Protein AF-A0A2G8JQ58-F1 (afdb_monomer)

Mean predicted aligned error: 10.01 Å

Sequence (78 aa):
MLLPLLWLIMSSEDAAAQTIVYCATEKRLKNGEVYFDCRPSKYVSHLVDDDVIREKLWDVSLEVTQLNHRKNGKTITS

Organism: Stichopus japonicus (NCBI:txid307972)

pLDDT: mean 81.67, std 15.2, range [37.16, 96.19]

Structure (mmCIF, N/CA/C/O backbone):
data_AF-A0A2G8JQ58-F1
#
_entry.id   AF-A0A2G8JQ58-F1
#
loop_
_atom_site.group_PDB
_atom_site.id
_atom_site.type_symbol
_atom_site.label_atom_id
_atom_site.label_alt_id
_atom_site.label_comp_id
_atom_site.label_asym_id
_atom_site.label_entity_id
_atom_site.label_seq_id
_atom_site.pdbx_PDB_ins_code
_atom_site.Cartn_x
_atom_site.Cartn_y
_atom_site.Cartn_z
_atom_site.occupancy
_atom_site.B_iso_or_equiv
_atom_site.auth_seq_id
_atom_site.auth_comp_id
_atom_site.auth_asym_id
_atom_site.auth_atom_id
_atom_site.pdbx_PDB_model_num
ATOM 1 N N . MET A 1 1 ? 8.946 30.167 -14.007 1.00 58.38 1 MET A N 1
ATOM 2 C CA . MET A 1 1 ? 10.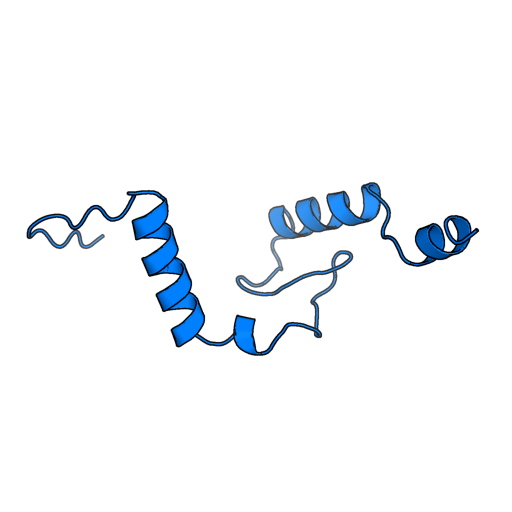014 29.469 -14.756 1.00 58.38 1 MET A CA 1
ATOM 3 C C . MET A 1 1 ? 10.621 28.337 -13.913 1.00 58.38 1 MET A C 1
ATOM 5 O O . MET A 1 1 ? 11.800 28.372 -13.609 1.00 58.38 1 MET A O 1
ATOM 9 N N . LEU A 1 2 ? 9.814 27.347 -13.503 1.00 70.06 2 LEU A N 1
ATOM 10 C CA . LEU A 1 2 ? 10.263 26.165 -12.730 1.00 70.06 2 LEU A CA 1
ATOM 11 C C . LEU A 1 2 ? 9.827 24.828 -13.367 1.00 70.06 2 LEU A C 1
ATOM 13 O O . LEU A 1 2 ? 10.310 23.778 -12.961 1.00 70.06 2 LEU A O 1
ATOM 17 N N . LEU A 1 3 ? 8.966 24.861 -14.396 1.00 72.75 3 LEU A N 1
ATOM 18 C CA . LEU A 1 3 ? 8.479 23.671 -15.106 1.00 72.75 3 LEU A CA 1
ATOM 19 C C . LEU A 1 3 ? 9.574 22.697 -15.592 1.00 72.75 3 LEU A C 1
ATOM 21 O O . LEU A 1 3 ? 9.381 21.500 -15.399 1.00 72.75 3 LEU A O 1
ATOM 25 N N . PRO A 1 4 ? 10.713 23.133 -16.173 1.00 76.00 4 PRO A N 1
ATOM 26 C CA . PRO A 1 4 ? 11.722 22.175 -16.630 1.00 76.00 4 PRO A CA 1
ATOM 27 C C . PRO A 1 4 ? 12.433 21.450 -15.475 1.00 76.00 4 PRO A C 1
ATOM 29 O O . PRO A 1 4 ? 12.888 20.329 -15.666 1.00 76.00 4 PRO A O 1
ATOM 32 N N . LEU A 1 5 ? 12.495 22.043 -14.272 1.00 75.44 5 LEU A N 1
ATOM 33 C CA . LEU A 1 5 ? 13.032 21.361 -13.087 1.00 75.44 5 LEU A CA 1
ATOM 34 C C . LEU A 1 5 ? 12.040 20.350 -12.500 1.00 75.44 5 LEU A C 1
ATOM 36 O O . LEU A 1 5 ? 12.464 19.315 -11.997 1.00 75.44 5 LEU A O 1
ATOM 40 N N . LEU A 1 6 ? 10.732 20.619 -12.584 1.00 68.94 6 LEU A N 1
ATOM 41 C CA . LEU A 1 6 ? 9.698 19.682 -12.127 1.00 68.94 6 LEU A CA 1
ATOM 42 C C . LEU A 1 6 ? 9.709 18.388 -12.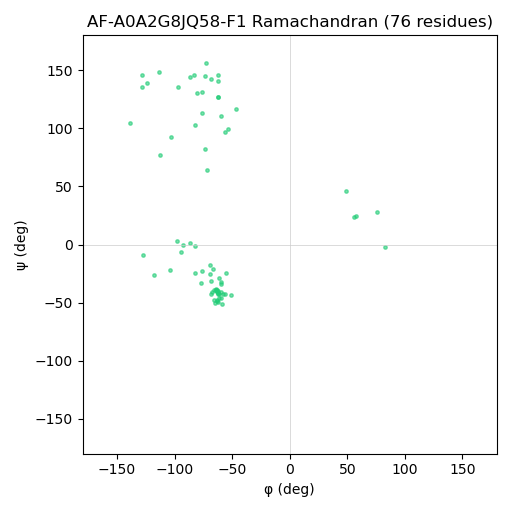947 1.00 68.94 6 LEU A C 1
ATOM 44 O O . LEU A 1 6 ? 9.580 17.310 -12.379 1.00 68.94 6 LEU A O 1
ATOM 48 N N . TRP A 1 7 ? 9.951 18.485 -14.257 1.00 69.19 7 TRP A N 1
ATOM 49 C CA . TRP A 1 7 ? 10.060 17.319 -15.138 1.00 69.19 7 TRP A CA 1
ATOM 50 C C . TRP A 1 7 ? 11.207 16.367 -14.758 1.00 69.19 7 TRP A C 1
ATOM 52 O O . TRP A 1 7 ? 11.094 15.168 -14.967 1.00 69.19 7 TRP A O 1
ATOM 62 N N . LEU A 1 8 ? 12.285 16.876 -14.149 1.00 68.06 8 LEU A N 1
ATOM 63 C CA . LEU A 1 8 ? 13.418 16.053 -13.708 1.00 68.06 8 LEU A CA 1
ATOM 64 C C . LEU A 1 8 ? 13.122 15.257 -12.421 1.00 68.06 8 LEU A C 1
ATOM 66 O O . LEU A 1 8 ? 13.798 14.273 -12.137 1.00 68.06 8 LEU A O 1
ATOM 70 N N . ILE A 1 9 ? 12.158 15.716 -11.618 1.00 71.62 9 ILE A N 1
ATOM 71 C CA . ILE A 1 9 ? 11.835 15.148 -10.297 1.00 71.62 9 ILE A CA 1
ATOM 72 C C . ILE A 1 9 ? 10.549 14.309 -10.358 1.00 71.62 9 ILE A C 1
ATOM 74 O O . ILE A 1 9 ? 10.326 13.448 -9.510 1.00 71.62 9 ILE A O 1
ATOM 78 N N . MET A 1 10 ? 9.693 14.539 -11.354 1.00 73.06 10 MET A N 1
ATOM 79 C CA . MET A 1 10 ? 8.471 13.767 -11.550 1.00 73.06 10 MET A CA 1
ATOM 80 C C . MET A 1 10 ? 8.755 12.430 -12.242 1.00 73.06 10 MET A C 1
ATOM 82 O O . MET A 1 10 ? 9.376 12.390 -13.301 1.00 73.06 10 MET A O 1
ATOM 86 N N . SER A 1 11 ? 8.238 11.339 -11.675 1.00 72.00 11 SER A N 1
ATOM 87 C CA . SER A 1 11 ? 8.184 10.043 -12.360 1.00 72.00 11 SER A CA 1
ATOM 88 C C . SER A 1 11 ? 7.314 10.129 -13.618 1.00 72.00 11 SER A C 1
ATOM 90 O O . SER A 1 11 ? 6.310 10.846 -13.642 1.00 72.00 11 SER A O 1
ATOM 92 N N . SER A 1 12 ? 7.683 9.377 -14.658 1.00 83.31 12 SER A N 1
ATOM 93 C CA . SER A 1 12 ? 6.857 9.233 -15.860 1.00 83.31 12 SER A CA 1
ATOM 94 C C . SER A 1 12 ? 5.621 8.366 -15.597 1.00 83.31 12 SER A C 1
ATOM 96 O O . SER A 1 12 ? 5.614 7.513 -14.705 1.00 83.31 12 SER A O 1
ATOM 98 N N . GLU A 1 13 ? 4.580 8.560 -16.410 1.00 85.31 13 GLU A N 1
ATOM 99 C CA . GLU A 1 13 ? 3.351 7.753 -16.372 1.00 85.31 13 GLU A CA 1
ATOM 100 C C . GLU A 1 13 ? 3.659 6.259 -16.546 1.00 85.31 13 GLU A C 1
ATOM 102 O O . GLU A 1 13 ? 3.158 5.426 -15.789 1.00 85.31 13 GLU A O 1
ATOM 107 N N . ASP A 1 14 ? 4.564 5.933 -17.472 1.00 86.12 14 ASP A N 1
ATOM 108 C CA . ASP A 1 14 ? 5.006 4.563 -17.733 1.00 86.12 14 ASP A CA 1
ATOM 109 C C . ASP A 1 14 ? 5.670 3.920 -16.507 1.00 86.12 14 ASP A C 1
ATOM 111 O O . ASP A 1 14 ? 5.377 2.769 -16.179 1.00 86.12 14 ASP A O 1
ATOM 115 N N . ALA A 1 15 ? 6.527 4.656 -15.789 1.00 85.19 15 ALA A N 1
ATOM 116 C CA . ALA A 1 15 ? 7.203 4.147 -14.593 1.00 85.19 15 ALA A CA 1
ATOM 117 C C . ALA A 1 15 ? 6.209 3.863 -13.450 1.00 85.19 15 ALA A C 1
ATOM 119 O O . ALA A 1 15 ? 6.304 2.840 -12.757 1.00 85.19 15 ALA A O 1
ATOM 120 N N . ALA A 1 16 ? 5.207 4.734 -13.287 1.00 83.94 16 ALA A N 1
ATOM 121 C CA . ALA A 1 16 ? 4.137 4.537 -12.314 1.00 83.94 16 ALA A CA 1
ATOM 122 C C . ALA A 1 16 ? 3.265 3.320 -12.673 1.00 83.94 16 ALA A C 1
ATOM 124 O O . ALA A 1 16 ? 3.030 2.453 -11.826 1.00 83.94 16 ALA A O 1
ATOM 125 N N . ALA A 1 17 ? 2.841 3.209 -13.937 1.00 91.19 17 ALA A N 1
ATOM 126 C CA . ALA A 1 17 ? 2.032 2.092 -14.422 1.00 91.19 17 ALA A CA 1
ATOM 127 C C . ALA A 1 17 ? 2.768 0.748 -14.299 1.00 91.19 17 ALA A C 1
ATOM 129 O O . ALA A 1 17 ? 2.191 -0.240 -13.836 1.00 91.19 17 ALA A O 1
ATOM 130 N N . GLN A 1 18 ? 4.059 0.715 -14.642 1.00 93.81 18 GLN A N 1
ATOM 131 C CA . GLN A 1 18 ? 4.889 -0.482 -14.535 1.00 93.81 18 GLN A CA 1
ATOM 132 C C . GLN A 1 18 ? 4.924 -1.023 -13.101 1.00 93.81 18 GLN A C 1
ATOM 134 O O . GLN A 1 18 ? 4.790 -2.230 -12.900 1.00 93.81 18 GLN A O 1
ATOM 139 N N . THR A 1 19 ? 5.059 -0.145 -12.104 1.00 91.31 19 THR A N 1
ATOM 140 C CA . THR A 1 19 ? 5.120 -0.556 -10.693 1.00 91.31 19 THR A CA 1
ATOM 141 C C . THR A 1 19 ? 3.813 -1.204 -10.234 1.00 91.31 19 THR A C 1
ATOM 143 O O . THR A 1 19 ? 3.846 -2.215 -9.537 1.00 91.31 19 THR A O 1
ATOM 146 N N . ILE A 1 20 ? 2.660 -0.692 -10.676 1.00 91.75 20 ILE A N 1
ATOM 147 C CA . ILE A 1 20 ? 1.350 -1.285 -10.362 1.00 91.75 20 ILE A CA 1
ATOM 148 C C . ILE A 1 20 ? 1.242 -2.695 -10.953 1.00 91.75 20 ILE A C 1
ATOM 150 O O . ILE A 1 20 ? 0.870 -3.639 -10.254 1.00 91.75 20 ILE A O 1
ATOM 154 N N . VAL A 1 21 ? 1.606 -2.850 -12.231 1.00 93.81 21 VAL A N 1
ATOM 155 C CA . VAL A 1 21 ? 1.585 -4.153 -12.912 1.00 93.81 21 VAL A CA 1
ATOM 156 C C . VAL A 1 21 ? 2.545 -5.131 -12.238 1.00 93.81 21 VAL A C 1
ATOM 158 O O . VAL A 1 21 ? 2.189 -6.289 -12.022 1.00 93.81 21 VAL A O 1
ATOM 161 N N . TYR A 1 22 ? 3.735 -4.671 -11.853 1.00 93.25 22 TYR A N 1
ATOM 162 C CA . TYR A 1 22 ? 4.714 -5.471 -11.126 1.00 93.25 22 TYR A CA 1
ATOM 163 C C . TYR A 1 22 ? 4.146 -5.990 -9.798 1.00 93.25 22 TYR A C 1
ATOM 165 O O . TYR A 1 22 ? 4.140 -7.201 -9.577 1.00 93.25 22 TYR A O 1
ATOM 173 N N . CYS A 1 23 ? 3.572 -5.108 -8.972 1.00 92.38 23 CYS A N 1
ATOM 174 C CA . CYS A 1 23 ? 2.943 -5.475 -7.699 1.00 92.38 23 CYS A CA 1
ATOM 175 C C . CYS A 1 23 ? 1.781 -6.469 -7.857 1.00 92.38 23 CYS A C 1
ATOM 177 O O . CYS A 1 23 ? 1.557 -7.295 -6.976 1.00 92.38 23 CYS A O 1
ATOM 179 N N . ALA A 1 24 ? 1.045 -6.405 -8.970 1.00 92.44 24 ALA A N 1
ATOM 180 C CA . ALA A 1 24 ? -0.089 -7.288 -9.232 1.00 92.44 24 ALA A CA 1
ATOM 181 C C . ALA A 1 24 ? 0.303 -8.666 -9.798 1.00 92.44 24 ALA A C 1
ATOM 183 O O . ALA A 1 24 ? -0.472 -9.615 -9.676 1.00 92.44 24 ALA A O 1
ATOM 184 N N . THR A 1 25 ? 1.462 -8.786 -10.456 1.00 95.12 25 THR A N 1
ATOM 185 C CA . THR A 1 25 ? 1.797 -9.969 -11.278 1.00 95.12 25 THR A CA 1
ATOM 186 C C . THR A 1 25 ? 3.010 -10.760 -10.796 1.00 95.12 25 THR A C 1
ATOM 188 O O . THR A 1 25 ? 3.091 -11.963 -11.064 1.00 95.12 25 THR A O 1
ATOM 191 N N . GLU A 1 26 ? 3.951 -10.134 -10.086 1.00 94.69 26 GLU A N 1
ATOM 192 C CA . GLU A 1 26 ? 5.173 -10.803 -9.646 1.00 94.69 26 GLU A CA 1
ATOM 193 C C . GLU A 1 26 ? 4.893 -11.725 -8.449 1.00 94.69 26 GLU A C 1
ATOM 195 O O . GLU A 1 26 ? 4.586 -11.299 -7.337 1.00 94.69 26 GLU A O 1
ATOM 200 N N . LYS A 1 27 ? 5.036 -13.033 -8.672 1.00 91.06 27 LYS A N 1
ATOM 201 C CA . LYS A 1 27 ? 4.685 -14.079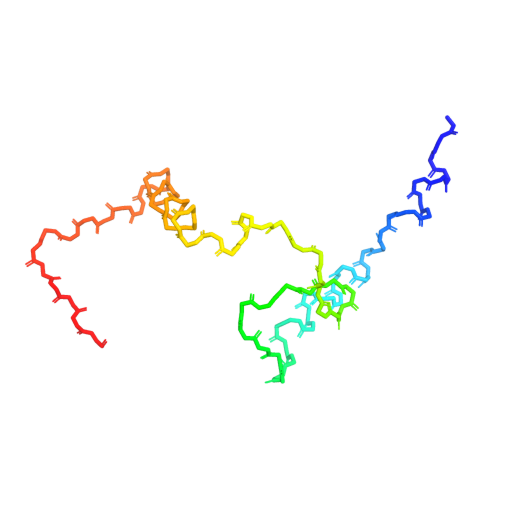 -7.695 1.00 91.06 27 LYS A CA 1
ATOM 202 C C . LYS A 1 27 ? 5.614 -14.118 -6.486 1.00 91.06 27 LYS A C 1
ATOM 204 O O . LYS A 1 27 ? 5.302 -14.772 -5.495 1.00 91.06 27 LYS A O 1
ATOM 209 N N . ARG A 1 28 ? 6.791 -13.501 -6.592 1.00 90.31 28 ARG A N 1
ATOM 210 C CA . ARG A 1 28 ? 7.836 -13.543 -5.561 1.00 90.31 28 ARG A CA 1
ATOM 211 C C . ARG A 1 28 ? 7.771 -12.376 -4.577 1.00 90.31 28 ARG A C 1
ATOM 213 O O . ARG A 1 28 ? 8.610 -12.322 -3.678 1.00 90.31 28 ARG A O 1
ATOM 220 N N . LEU A 1 29 ? 6.820 -11.459 -4.742 1.00 90.75 29 LEU A N 1
ATOM 221 C CA . LEU A 1 29 ? 6.644 -10.337 -3.826 1.00 90.75 29 LEU A CA 1
ATOM 222 C C . LEU A 1 29 ? 6.035 -10.801 -2.509 1.00 90.75 29 LEU A C 1
ATOM 224 O O . LEU A 1 29 ? 5.202 -11.709 -2.468 1.00 90.75 29 LEU A O 1
ATOM 228 N N . LYS A 1 30 ? 6.457 -10.165 -1.418 1.00 86.25 30 LYS A N 1
ATOM 229 C CA . LYS A 1 30 ? 5.853 -10.394 -0.109 1.00 86.25 30 LYS A CA 1
ATOM 230 C C . LYS A 1 30 ? 4.648 -9.483 0.063 1.00 86.25 30 LYS A C 1
ATOM 232 O O . LYS A 1 30 ? 4.651 -8.331 -0.366 1.00 86.25 30 LYS A O 1
ATOM 237 N N . ASN A 1 31 ? 3.627 -10.006 0.732 1.00 84.44 31 ASN A N 1
ATOM 238 C CA . ASN A 1 31 ? 2.457 -9.216 1.078 1.00 84.44 31 ASN A CA 1
ATOM 239 C C . ASN A 1 31 ? 2.815 -8.147 2.125 1.00 84.44 31 ASN A C 1
ATOM 241 O O . ASN A 1 31 ? 3.586 -8.422 3.044 1.00 84.44 31 ASN A O 1
ATOM 245 N N . GLY A 1 32 ? 2.227 -6.958 1.997 1.00 85.06 32 GLY A N 1
ATOM 246 C CA . GLY A 1 32 ? 2.410 -5.846 2.936 1.00 85.06 32 GLY A CA 1
ATOM 247 C C . GLY A 1 32 ? 3.663 -4.991 2.722 1.00 85.06 32 GLY A C 1
ATOM 248 O O . GLY A 1 32 ? 3.832 -4.002 3.426 1.00 85.06 32 GLY A O 1
ATOM 249 N N . GLU A 1 33 ? 4.527 -5.315 1.758 1.00 88.12 33 GLU A N 1
ATOM 250 C CA . GLU A 1 33 ? 5.671 -4.465 1.411 1.00 88.12 33 GLU A CA 1
ATOM 251 C C . GLU A 1 33 ? 5.264 -3.334 0.450 1.00 88.12 33 GLU A C 1
ATOM 253 O O . GLU A 1 33 ? 4.416 -3.504 -0.427 1.00 88.12 33 GLU A O 1
ATOM 258 N N . VAL A 1 34 ? 5.901 -2.169 0.595 1.00 88.44 34 VAL A N 1
ATOM 259 C CA . VAL A 1 34 ? 5.690 -1.002 -0.276 1.00 88.44 34 VAL A CA 1
ATOM 260 C C . VAL A 1 34 ? 6.768 -0.970 -1.353 1.00 88.44 34 VAL A C 1
ATOM 262 O O . VAL A 1 34 ? 7.946 -1.141 -1.047 1.00 88.44 34 VAL A O 1
ATOM 265 N N . TYR A 1 35 ? 6.384 -0.703 -2.602 1.00 89.81 35 TYR A N 1
ATOM 266 C CA . TYR A 1 35 ? 7.297 -0.680 -3.746 1.00 89.81 35 TYR A CA 1
ATOM 267 C C . TYR A 1 35 ? 7.241 0.659 -4.492 1.00 89.81 35 TYR A C 1
ATOM 269 O O . TYR A 1 35 ? 6.161 1.198 -4.721 1.00 89.81 35 TYR A O 1
ATOM 277 N N . PHE A 1 36 ? 8.406 1.159 -4.911 1.00 88.62 36 PHE A N 1
ATOM 278 C CA . PHE A 1 36 ? 8.564 2.286 -5.840 1.00 88.62 36 PHE A CA 1
ATOM 279 C C . PHE A 1 36 ? 9.497 1.861 -6.975 1.00 88.62 36 PHE A C 1
ATOM 281 O O . PHE A 1 36 ? 10.512 1.211 -6.721 1.00 88.62 36 PHE A O 1
ATOM 288 N N . ASP A 1 37 ? 9.145 2.187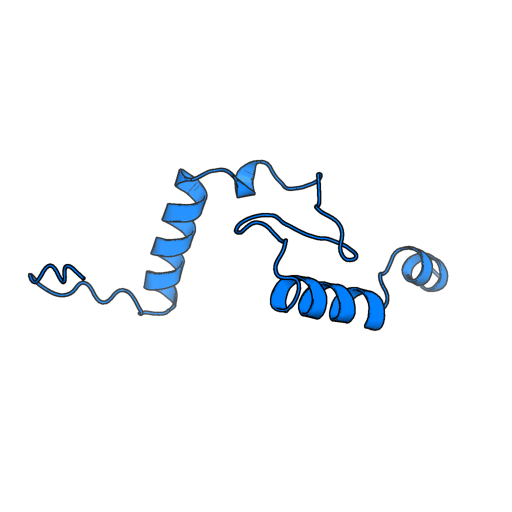 -8.220 1.00 87.69 37 ASP A N 1
ATOM 289 C CA . ASP A 1 37 ? 9.901 1.814 -9.427 1.00 87.69 37 ASP A CA 1
ATOM 290 C C . ASP A 1 37 ? 10.275 0.319 -9.471 1.00 87.69 37 ASP A C 1
ATOM 292 O O . ASP A 1 37 ? 11.419 -0.063 -9.731 1.00 87.69 37 ASP A O 1
ATOM 296 N N . CYS A 1 38 ? 9.298 -0.546 -9.168 1.00 88.19 38 CYS A N 1
ATOM 297 C CA . CYS A 1 38 ? 9.457 -2.006 -9.074 1.00 88.19 38 CYS A CA 1
ATOM 298 C C . CYS A 1 38 ? 10.516 -2.484 -8.052 1.00 88.19 38 CYS A C 1
ATOM 300 O O . CYS A 1 38 ? 11.065 -3.579 -8.186 1.00 88.19 38 CYS A O 1
ATOM 302 N N . ARG A 1 39 ? 10.832 -1.682 -7.027 1.00 88.88 39 ARG A N 1
ATOM 303 C CA . ARG A 1 39 ? 11.797 -2.023 -5.966 1.00 88.88 39 ARG A CA 1
ATOM 304 C C . ARG A 1 39 ? 11.189 -1.818 -4.580 1.00 88.88 39 ARG A C 1
ATOM 306 O O . ARG A 1 39 ? 10.418 -0.877 -4.405 1.00 88.88 39 ARG A O 1
ATOM 313 N N . PRO A 1 40 ? 11.542 -2.652 -3.586 1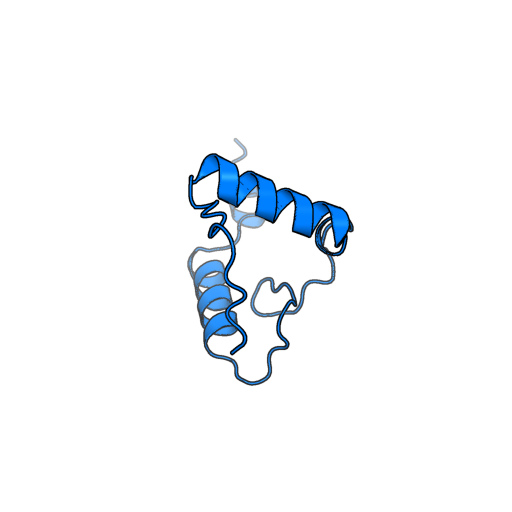.00 87.69 40 PRO A N 1
ATOM 314 C CA . PRO A 1 40 ? 11.051 -2.475 -2.227 1.00 87.69 40 PRO A CA 1
ATOM 315 C C . PRO A 1 40 ? 11.539 -1.136 -1.670 1.00 87.69 40 PRO A C 1
ATOM 317 O O . PRO A 1 40 ? 12.735 -0.824 -1.690 1.00 87.69 40 PRO A O 1
ATOM 320 N N . SER A 1 41 ? 10.597 -0.341 -1.179 1.00 85.56 41 SER A N 1
ATOM 321 C CA . SER A 1 41 ? 10.869 0.938 -0.548 1.00 85.56 41 SER A CA 1
ATOM 322 C C . SER A 1 41 ? 11.401 0.729 0.858 1.00 85.56 41 SER A C 1
ATOM 324 O O . SER A 1 41 ? 10.807 0.017 1.662 1.00 85.56 41 SER A O 1
ATOM 326 N N . LYS A 1 42 ? 12.497 1.413 1.179 1.00 74.88 42 LYS A N 1
ATOM 327 C CA . LYS A 1 42 ? 13.000 1.532 2.557 1.00 74.88 42 LYS A CA 1
ATOM 328 C C . LYS A 1 42 ? 12.509 2.803 3.250 1.00 74.88 42 LYS A C 1
ATOM 330 O O . LYS A 1 42 ? 12.786 3.003 4.426 1.00 74.88 42 LY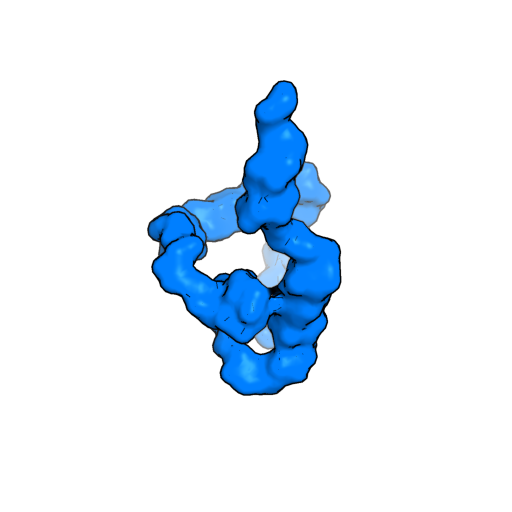S A O 1
ATOM 335 N N . TYR A 1 43 ? 11.823 3.669 2.509 1.00 71.25 43 TYR A N 1
ATOM 336 C CA . TYR A 1 43 ? 11.388 4.984 2.956 1.00 71.25 43 TYR A CA 1
ATOM 337 C C . TYR A 1 43 ? 9.865 4.988 3.040 1.00 71.25 43 TYR A C 1
ATOM 339 O O . TYR A 1 43 ? 9.174 5.482 2.152 1.00 71.25 43 TYR A O 1
ATOM 347 N N . VAL A 1 44 ? 9.350 4.378 4.102 1.00 81.25 44 VAL A N 1
ATOM 348 C CA . VAL A 1 44 ? 7.944 4.472 4.501 1.00 81.25 44 VAL A CA 1
ATOM 349 C C . VAL A 1 44 ? 7.866 5.214 5.829 1.00 81.25 44 VAL A C 1
ATOM 351 O O . VAL A 1 44 ? 8.799 5.177 6.632 1.00 81.25 44 VAL A O 1
ATOM 354 N N . SER A 1 45 ? 6.779 5.955 6.041 1.00 86.44 45 SER A N 1
ATOM 355 C CA . SER A 1 45 ? 6.539 6.583 7.339 1.00 86.44 45 SER A CA 1
ATOM 356 C C . SER A 1 45 ? 6.390 5.498 8.402 1.00 86.44 45 SER A C 1
ATOM 358 O O . SER A 1 45 ? 5.722 4.501 8.154 1.00 86.44 45 SER A O 1
ATOM 360 N N . HIS A 1 46 ? 6.930 5.722 9.600 1.00 85.62 46 HIS A N 1
ATOM 361 C CA . HIS A 1 46 ? 6.739 4.824 10.747 1.00 85.62 46 HIS A CA 1
ATOM 362 C C . HIS A 1 46 ? 5.254 4.589 11.076 1.00 85.62 46 HIS A C 1
ATOM 364 O O . HIS A 1 46 ? 4.902 3.554 11.624 1.00 85.62 46 HIS A O 1
ATOM 370 N N . LEU A 1 47 ? 4.377 5.528 10.698 1.00 87.44 47 LEU A N 1
ATOM 371 C CA . LEU A 1 47 ? 2.926 5.406 10.860 1.00 87.44 47 LEU A CA 1
ATOM 372 C C . LEU A 1 47 ? 2.311 4.296 9.992 1.00 87.44 47 LEU A C 1
ATOM 374 O O . LEU A 1 47 ? 1.202 3.859 10.273 1.00 87.44 47 LEU A O 1
ATOM 378 N N . VAL A 1 48 ? 2.996 3.868 8.925 1.00 85.12 48 VAL A N 1
ATOM 379 C CA . VAL A 1 48 ? 2.529 2.777 8.053 1.00 85.12 48 VAL A CA 1
ATOM 380 C C . VAL A 1 48 ? 2.559 1.440 8.791 1.00 85.12 48 VAL A C 1
ATOM 382 O O . VAL A 1 48 ? 1.695 0.608 8.536 1.00 85.12 48 VAL A O 1
ATOM 385 N N . ASP A 1 49 ? 3.495 1.269 9.726 1.00 86.06 49 ASP A N 1
ATOM 386 C CA . ASP A 1 49 ? 3.680 0.042 10.507 1.00 86.06 49 ASP A CA 1
ATOM 387 C C . ASP A 1 49 ? 3.011 0.111 11.897 1.00 86.06 49 ASP A C 1
ATOM 389 O O . ASP A 1 49 ? 3.133 -0.817 12.694 1.00 86.06 49 ASP A O 1
ATOM 393 N N . ASP A 1 50 ? 2.301 1.201 12.214 1.00 92.62 50 ASP A N 1
ATOM 394 C CA . ASP A 1 50 ? 1.582 1.355 13.482 1.00 92.62 50 ASP A CA 1
ATOM 395 C C . ASP A 1 50 ? 0.215 0.657 13.411 1.00 92.62 50 ASP A C 1
ATOM 397 O O . ASP A 1 50 ? -0.746 1.167 12.826 1.00 92.62 50 ASP A O 1
ATOM 401 N N . ASP A 1 51 ? 0.122 -0.521 14.027 1.00 92.06 51 ASP A N 1
ATOM 402 C CA . ASP A 1 51 ? -1.097 -1.334 14.031 1.00 92.06 51 ASP A CA 1
ATOM 403 C C . ASP A 1 51 ? -2.304 -0.625 14.659 1.00 92.06 51 ASP A C 1
ATOM 405 O O . ASP A 1 51 ? -3.424 -0.786 14.171 1.00 92.06 51 ASP A O 1
ATOM 409 N N . VAL A 1 52 ? -2.094 0.215 15.679 1.00 95.19 52 VAL A N 1
ATOM 410 C CA . VAL A 1 52 ? -3.181 0.948 16.348 1.00 95.19 52 VAL A CA 1
ATOM 411 C C . VAL A 1 52 ? -3.766 1.994 15.403 1.00 95.19 52 VAL A C 1
ATOM 413 O O . VAL A 1 52 ? -4.985 2.157 15.307 1.00 95.19 52 VAL A O 1
ATOM 416 N N . ILE A 1 53 ? -2.904 2.705 14.674 1.00 95.00 53 ILE A N 1
ATOM 417 C CA . ILE A 1 53 ? -3.338 3.692 13.681 1.00 95.00 53 ILE A CA 1
ATOM 418 C C . ILE A 1 53 ? -4.025 3.001 12.501 1.00 95.00 53 ILE A C 1
ATOM 420 O O . ILE A 1 53 ? -5.058 3.489 12.037 1.00 95.00 53 ILE A O 1
ATOM 424 N N . ARG A 1 54 ? -3.496 1.863 12.036 1.00 92.62 54 ARG A N 1
ATOM 425 C CA . ARG A 1 54 ? -4.090 1.079 10.941 1.00 92.62 54 ARG A CA 1
ATOM 426 C C . ARG A 1 54 ? -5.491 0.578 11.283 1.00 92.62 54 ARG A C 1
ATOM 428 O O . ARG A 1 54 ? -6.396 0.732 10.464 1.00 92.62 54 ARG A O 1
ATOM 435 N N . GLU A 1 55 ? -5.679 0.020 12.477 1.00 94.81 55 GLU A N 1
ATOM 436 C CA . GLU A 1 55 ? -6.981 -0.464 12.949 1.00 94.81 55 GLU A CA 1
ATOM 437 C C . GLU A 1 55 ? -7.984 0.688 13.057 1.00 94.81 55 GLU A C 1
ATOM 439 O O . GLU A 1 55 ? -9.063 0.643 12.466 1.00 94.81 55 GLU A O 1
ATOM 444 N N . LYS A 1 56 ? -7.585 1.793 13.696 1.00 95.38 56 LYS A N 1
ATOM 445 C CA . LYS A 1 56 ? -8.435 2.982 13.805 1.00 95.38 56 LYS A CA 1
ATOM 446 C C . LYS A 1 56 ? -8.817 3.557 12.438 1.00 95.38 56 LYS A C 1
ATOM 448 O O . LYS A 1 56 ? -9.954 3.988 12.251 1.00 95.38 56 LYS A O 1
ATOM 453 N N . LEU A 1 57 ? -7.883 3.594 11.486 1.00 94.38 57 LEU A N 1
ATOM 454 C CA . LEU A 1 57 ? -8.152 4.067 10.127 1.00 94.38 57 LEU A CA 1
ATOM 455 C C . LEU A 1 57 ? -9.185 3.179 9.426 1.00 94.38 57 LEU A C 1
ATOM 457 O O . LEU A 1 57 ? -10.069 3.699 8.740 1.00 94.38 57 LEU A O 1
ATOM 461 N N . TRP A 1 58 ? -9.095 1.861 9.606 1.00 95.12 58 TRP A N 1
ATOM 462 C CA . TRP A 1 58 ? -10.069 0.919 9.069 1.00 95.12 58 TRP A CA 1
ATOM 463 C C . TRP A 1 58 ? -11.464 1.151 9.661 1.00 95.12 58 TRP A C 1
ATOM 465 O O . TRP A 1 58 ? -12.422 1.324 8.907 1.00 95.12 58 TRP A O 1
ATOM 475 N N . ASP A 1 59 ? -11.573 1.257 10.987 1.00 95.19 59 ASP A N 1
ATOM 476 C CA . ASP A 1 59 ? -12.847 1.477 11.682 1.00 95.19 59 ASP A CA 1
ATOM 477 C C . ASP A 1 59 ? -13.536 2.776 11.255 1.00 95.19 59 ASP A C 1
ATOM 479 O O . ASP A 1 59 ? -14.726 2.783 10.926 1.00 95.19 59 ASP A O 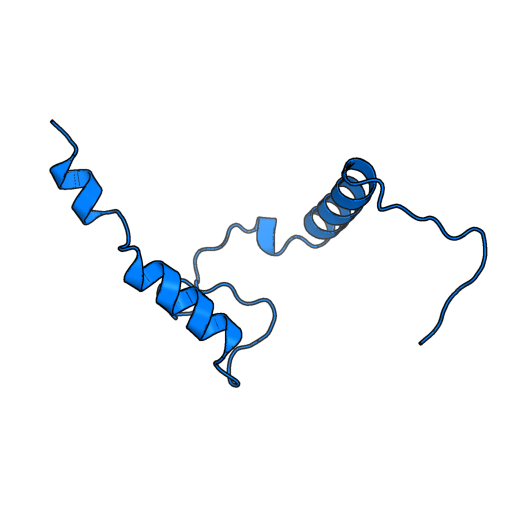1
ATOM 483 N N . VAL A 1 60 ? -12.777 3.875 11.189 1.00 96.19 60 VAL A N 1
ATOM 484 C CA . VAL A 1 60 ? -13.291 5.167 10.712 1.00 96.19 60 VAL A CA 1
ATOM 485 C C . VAL A 1 60 ? -13.718 5.067 9.247 1.00 96.19 60 VAL A C 1
ATOM 487 O O . VAL A 1 60 ? -14.759 5.604 8.871 1.00 96.19 60 VAL A O 1
ATOM 490 N N . SER A 1 61 ? -12.964 4.348 8.411 1.00 95.88 61 SER A N 1
ATOM 491 C CA . SER A 1 61 ? -13.329 4.144 7.004 1.00 95.88 61 SER A CA 1
ATOM 492 C C . SER A 1 61 ? -14.646 3.378 6.869 1.00 95.88 61 SER A C 1
ATOM 494 O O . SER A 1 61 ? -15.478 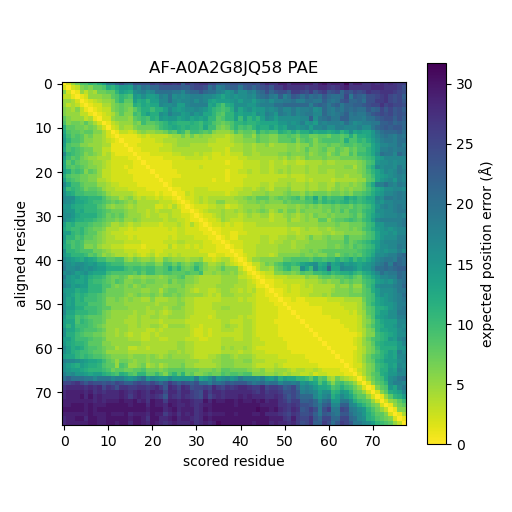3.743 6.036 1.00 95.88 61 SER A O 1
ATOM 496 N N . LEU A 1 62 ? -14.883 2.360 7.703 1.00 95.56 62 LEU A N 1
ATOM 497 C CA . LEU A 1 62 ? -16.153 1.628 7.739 1.00 95.56 62 LEU A CA 1
ATOM 498 C C . LEU A 1 62 ? -17.326 2.513 8.172 1.00 95.56 62 LEU A C 1
ATOM 500 O O . LEU A 1 62 ? -18.420 2.383 7.623 1.00 95.56 62 LEU A O 1
ATOM 504 N N . GLU A 1 63 ? -17.119 3.407 9.140 1.00 95.00 63 GLU A N 1
ATOM 505 C CA . GLU A 1 63 ? -18.136 4.371 9.571 1.00 95.00 63 GLU A CA 1
ATOM 506 C C . GLU A 1 63 ? -18.479 5.361 8.449 1.00 95.00 63 GLU A C 1
ATOM 508 O O . GLU A 1 63 ? -19.647 5.504 8.084 1.00 95.00 63 GLU A O 1
ATOM 513 N N . VAL A 1 64 ? -17.462 5.982 7.844 1.00 96.00 64 VAL A N 1
ATOM 514 C CA . VAL A 1 64 ? -17.624 6.987 6.778 1.00 96.00 64 VAL A CA 1
ATOM 515 C C . VAL A 1 64 ? -18.289 6.393 5.540 1.00 96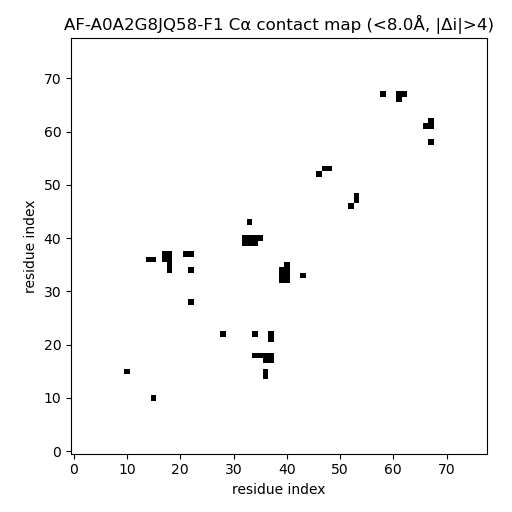.00 64 VAL A C 1
ATOM 517 O O . VAL A 1 64 ? -19.144 7.028 4.925 1.00 96.00 64 VAL A O 1
ATOM 520 N N . THR A 1 65 ? -17.923 5.164 5.176 1.00 95.69 65 THR A N 1
ATOM 521 C CA . THR A 1 65 ? -18.516 4.457 4.031 1.00 95.69 65 THR A CA 1
ATOM 522 C C . THR A 1 65 ? -19.846 3.782 4.363 1.00 95.69 65 THR A C 1
ATOM 524 O O . THR A 1 65 ? -20.453 3.184 3.478 1.00 95.69 65 THR A O 1
ATOM 527 N N . GLN A 1 66 ? -20.311 3.870 5.617 1.00 92.44 66 GLN A N 1
ATOM 528 C CA . GLN A 1 66 ? -21.513 3.192 6.117 1.00 92.44 66 GLN A CA 1
ATOM 529 C C . GLN A 1 66 ? -21.480 1.667 5.908 1.00 92.44 66 GLN A C 1
ATOM 531 O O . GLN A 1 66 ? -22.512 1.000 5.890 1.00 92.44 66 GLN A O 1
ATOM 536 N N . LEU A 1 67 ? -20.279 1.096 5.787 1.00 88.19 67 LEU A N 1
ATOM 537 C CA . LEU A 1 67 ? -20.045 -0.344 5.675 1.00 88.19 67 LEU A CA 1
ATOM 538 C C . LEU A 1 67 ? -19.928 -1.024 7.038 1.00 88.19 67 LEU A C 1
ATOM 540 O O . LEU A 1 67 ? -19.727 -2.238 7.105 1.00 88.19 67 LEU A O 1
ATOM 544 N N . ASN A 1 68 ? -20.083 -0.262 8.122 1.00 75.88 68 ASN A N 1
ATOM 545 C CA . ASN A 1 68 ? -20.110 -0.766 9.486 1.00 75.88 68 ASN A CA 1
ATOM 546 C C . ASN A 1 68 ? -21.417 -1.539 9.764 1.00 75.88 68 ASN A C 1
ATOM 548 O O . ASN A 1 68 ? -22.260 -1.160 10.577 1.00 75.88 68 ASN A O 1
ATOM 552 N N . HIS A 1 69 ? -21.607 -2.657 9.063 1.00 62.16 69 HIS A N 1
ATOM 553 C CA . HIS A 1 69 ? -22.612 -3.651 9.394 1.00 62.16 69 HIS A CA 1
ATOM 554 C C . HIS A 1 69 ? -22.140 -4.409 10.636 1.00 62.16 69 HIS A C 1
ATOM 556 O O . HIS A 1 69 ? -21.628 -5.528 10.549 1.00 62.16 69 HIS A O 1
ATOM 562 N N . ARG A 1 70 ? -22.372 -3.834 11.823 1.00 56.47 70 ARG A N 1
ATOM 563 C CA . ARG A 1 70 ? -22.516 -4.637 13.040 1.00 56.47 70 ARG A CA 1
ATOM 564 C C . ARG A 1 70 ? -23.642 -5.637 12.779 1.00 56.47 70 ARG A C 1
ATOM 566 O O . ARG A 1 70 ? -24.821 -5.318 12.916 1.00 56.47 70 ARG A O 1
ATOM 573 N N . LYS A 1 71 ? -23.295 -6.864 12.386 1.00 48.66 71 LYS A N 1
ATOM 574 C CA . LYS A 1 71 ? -24.233 -7.981 12.473 1.00 48.66 71 LYS A CA 1
ATOM 575 C C . LYS A 1 71 ? -24.595 -8.114 13.943 1.00 48.66 71 LYS A C 1
ATOM 577 O O . LYS A 1 71 ? -23.760 -8.501 14.756 1.00 48.66 71 LYS A O 1
ATOM 582 N N . ASN A 1 72 ? -25.838 -7.789 14.275 1.00 46.06 72 ASN A N 1
ATOM 583 C CA . ASN A 1 72 ? -26.443 -8.194 15.532 1.00 46.06 72 ASN A CA 1
ATOM 584 C C . ASN A 1 72 ? -26.295 -9.723 15.667 1.00 46.06 72 ASN A C 1
ATOM 586 O O . ASN A 1 72 ? -27.028 -10.491 15.051 1.00 46.06 72 ASN A O 1
ATOM 590 N N . GLY A 1 73 ? -25.299 -10.156 16.442 1.00 54.09 73 GLY A N 1
ATOM 591 C CA . GLY A 1 73 ? -25.311 -11.425 17.165 1.00 54.09 73 GLY A CA 1
ATOM 592 C C . GLY A 1 73 ? -25.072 -12.735 16.411 1.00 54.09 73 GLY A C 1
ATOM 593 O O . GLY A 1 73 ? -25.548 -13.749 16.908 1.00 54.09 73 GLY A O 1
ATOM 594 N N . LYS A 1 74 ? -24.338 -12.795 15.289 1.00 44.84 74 LYS A N 1
ATOM 595 C CA . LYS A 1 74 ? -23.841 -14.094 14.778 1.00 44.84 74 LYS A CA 1
ATOM 596 C C . LYS A 1 74 ? -22.408 -14.015 14.258 1.00 44.84 74 LYS A C 1
ATOM 598 O O . LYS A 1 74 ? -22.163 -13.525 13.158 1.00 44.84 74 LYS A O 1
ATOM 603 N N . THR A 1 75 ? -21.494 -14.553 15.065 1.00 45.81 75 THR A N 1
ATOM 604 C CA . THR A 1 75 ? -20.164 -15.027 14.675 1.00 45.81 75 THR A CA 1
ATOM 605 C C . THR A 1 75 ? -20.293 -15.872 13.413 1.00 45.81 75 THR A C 1
ATOM 607 O O . THR A 1 75 ? -20.954 -16.910 13.435 1.00 45.81 75 THR A O 1
ATOM 610 N N . ILE A 1 76 ? -19.693 -15.432 12.310 1.00 49.53 76 ILE A N 1
ATOM 611 C CA . ILE A 1 76 ? -19.463 -16.301 11.158 1.00 49.53 76 ILE A CA 1
ATOM 612 C C . ILE A 1 76 ? -17.989 -16.659 11.213 1.00 49.53 76 ILE A C 1
ATOM 614 O O . ILE A 1 76 ? -17.136 -15.910 10.752 1.00 49.53 76 ILE A O 1
ATOM 618 N N . THR A 1 77 ? -17.709 -17.786 11.857 1.00 44.41 77 THR A N 1
ATOM 619 C CA . THR A 1 77 ? -16.507 -18.564 11.583 1.00 44.41 77 THR A CA 1
ATOM 620 C C . THR A 1 77 ? -16.567 -19.028 10.131 1.00 44.41 77 THR A C 1
ATOM 622 O O . THR A 1 77 ? -17.553 -19.640 9.711 1.00 44.41 77 THR A O 1
ATOM 625 N N . SER A 1 78 ? -15.520 -18.751 9.371 1.00 37.16 78 SER A N 1
ATOM 626 C CA . SER A 1 78 ? -15.111 -19.556 8.221 1.00 37.16 78 SER A CA 1
ATOM 627 C C . SER A 1 78 ? -13.613 -19.765 8.316 1.00 37.16 78 SER A C 1
ATOM 629 O O . SER A 1 78 ? -12.934 -18.796 8.722 1.00 37.16 78 SER A O 1
#

Foldseek 3Di:
DCVVVVVVVDDDPVQVVVLVVLVVPPPPDDPLFDDHSSHTDPDDPPCSVDPVSVVVVVVVVCVVVVVPPPPPPDDDDD

Solvent-accessible surface area (backbone atoms only — not comparable to full-atom values): 5183 Å² total; per-residue (Å²): 143,57,68,78,62,50,61,76,73,52,80,52,71,65,53,56,52,50,26,54,53,42,72,75,65,50,85,86,65,67,88,93,69,55,69,53,80,74,36,81,55,88,84,69,63,74,68,79,75,33,64,69,58,52,52,52,53,50,55,52,48,26,55,77,68,68,65,63,72,75,68,86,85,66,89,78,88,128

Secondary structure (DSSP, 8-state):
--HHHHHHHSPPHHHHHHHHHHHHH-TTPPTT--EETTEE-S---GGGG-HHHHHHHHHHHHHHTT-----SS-----

Radius of gyration: 18.96 Å; Cα contacts (8 Å, |Δi|>4): 28; chains: 1; bounding box: 40×49×35 Å